Protein AF-A0A3B9VMM8-F1 (afdb_monomer_lite)

Secondary structure (DSSP, 8-state):
------SHHHHHHHHHTT-S----SHHHHTSSSHHHHHHHHHHHHHHHHHHHHHTPPP--SS-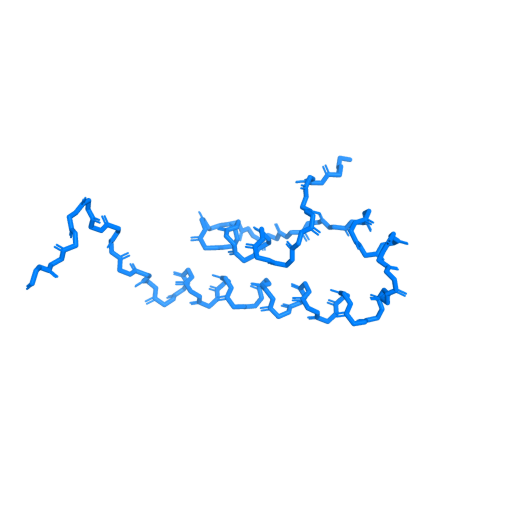--

Structure (mmCIF, N/CA/C/O backbone):
data_AF-A0A3B9VMM8-F1
#
_entry.id   AF-A0A3B9VMM8-F1
#
loop_
_atom_site.group_PDB
_atom_site.id
_atom_site.type_symbol
_atom_site.label_atom_id
_atom_site.label_alt_id
_atom_site.label_comp_id
_atom_site.label_asym_id
_atom_site.label_entity_id
_atom_site.label_seq_id
_atom_site.pdbx_PDB_ins_code
_atom_site.Cartn_x
_atom_site.Cartn_y
_atom_site.Cartn_z
_atom_site.occupancy
_atom_site.B_iso_or_equiv
_atom_sit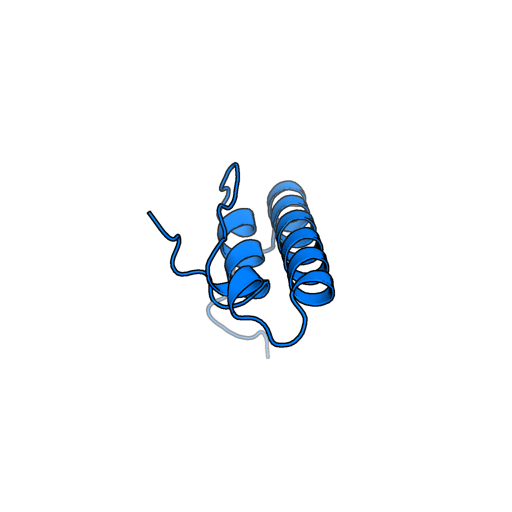e.auth_seq_id
_atom_site.auth_comp_id
_atom_site.auth_asym_id
_atom_site.auth_atom_id
_atom_site.pdbx_PDB_model_num
ATOM 1 N N . ILE A 1 1 ? 8.730 13.151 -5.287 1.00 44.12 1 ILE A N 1
ATOM 2 C CA . ILE A 1 1 ? 8.807 12.594 -3.920 1.00 44.12 1 ILE A CA 1
ATOM 3 C C . ILE A 1 1 ? 8.424 11.135 -4.061 1.00 44.12 1 ILE A C 1
ATOM 5 O O . ILE A 1 1 ? 7.269 10.849 -4.336 1.00 44.12 1 ILE A O 1
ATOM 9 N N . ASP A 1 2 ? 9.423 10.259 -4.067 1.00 49.56 2 ASP A N 1
ATOM 10 C CA . ASP A 1 2 ? 9.238 8.810 -4.153 1.00 49.56 2 ASP A CA 1
ATOM 11 C C . ASP A 1 2 ? 8.970 8.336 -2.723 1.00 49.56 2 ASP A C 1
ATOM 13 O O . ASP A 1 2 ? 9.772 8.630 -1.838 1.00 49.56 2 ASP A O 1
ATOM 17 N N . ALA A 1 3 ? 7.821 7.717 -2.452 1.00 59.53 3 ALA A N 1
ATOM 18 C CA . ALA A 1 3 ? 7.346 7.481 -1.083 1.00 59.53 3 ALA A CA 1
ATOM 19 C C . ALA A 1 3 ? 8.174 6.440 -0.296 1.00 59.53 3 ALA A C 1
ATOM 21 O O . ALA A 1 3 ? 7.783 6.050 0.799 1.00 59.53 3 ALA A O 1
ATOM 22 N N . GLY A 1 4 ? 9.303 5.971 -0.839 1.00 74.88 4 GLY A N 1
ATOM 23 C CA . GLY A 1 4 ? 10.172 4.982 -0.198 1.00 74.88 4 GLY A CA 1
ATOM 24 C C . GLY A 1 4 ? 9.543 3.594 -0.060 1.00 74.88 4 GLY A C 1
ATOM 25 O O . GLY A 1 4 ? 10.120 2.740 0.601 1.00 74.88 4 GLY A O 1
ATOM 26 N N . LEU A 1 5 ? 8.378 3.364 -0.673 1.00 84.38 5 LE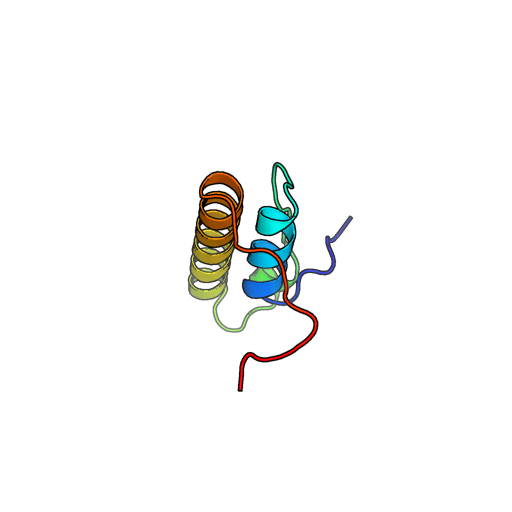U A N 1
ATOM 27 C CA . LEU A 1 5 ? 7.679 2.084 -0.630 1.00 84.38 5 LEU A CA 1
ATOM 28 C C . LEU A 1 5 ? 8.402 1.098 -1.538 1.00 84.38 5 LEU A C 1
ATOM 30 O O . LEU A 1 5 ? 8.458 1.306 -2.752 1.00 84.38 5 LEU A O 1
ATOM 34 N N . GLY A 1 6 ? 8.963 0.051 -0.941 1.00 87.62 6 GLY A N 1
ATOM 35 C CA . GLY A 1 6 ? 9.692 -0.993 -1.656 1.00 87.62 6 GLY A CA 1
ATOM 36 C C . GLY A 1 6 ? 8.813 -2.194 -1.976 1.00 87.62 6 GLY A C 1
ATOM 37 O O . GLY A 1 6 ? 9.029 -2.865 -2.984 1.00 87.62 6 GLY A O 1
ATOM 38 N N . VAL A 1 7 ? 7.806 -2.452 -1.139 1.00 93.88 7 VAL A N 1
ATOM 39 C CA . VAL A 1 7 ? 6.937 -3.626 -1.249 1.00 93.88 7 VAL A CA 1
ATOM 40 C C . VAL A 1 7 ? 5.464 -3.286 -0.982 1.00 93.88 7 VAL A C 1
ATOM 42 O O . VAL A 1 7 ? 5.161 -2.326 -0.270 1.00 93.88 7 VAL A O 1
ATOM 45 N N . PRO A 1 8 ? 4.513 -4.089 -1.496 1.00 96.06 8 PRO A N 1
ATOM 46 C CA . PRO A 1 8 ? 3.080 -3.867 -1.281 1.00 96.06 8 PRO A CA 1
ATOM 47 C C . PRO A 1 8 ? 2.640 -3.808 0.190 1.00 96.06 8 PRO A C 1
ATOM 49 O O . PRO A 1 8 ? 1.668 -3.125 0.512 1.00 96.06 8 PRO A O 1
ATOM 52 N N . SER A 1 9 ? 3.345 -4.497 1.095 1.00 95.88 9 SER A N 1
ATOM 53 C CA . SER A 1 9 ? 3.056 -4.466 2.536 1.00 95.88 9 SER A CA 1
ATOM 54 C C . SER A 1 9 ? 3.308 -3.096 3.168 1.00 95.88 9 SER A C 1
ATOM 56 O O . SER A 1 9 ? 2.617 -2.729 4.119 1.00 95.88 9 SER A O 1
ATOM 58 N N . ASP A 1 10 ? 4.242 -2.313 2.624 1.00 94.75 10 ASP A N 1
ATOM 59 C CA . ASP A 1 10 ? 4.489 -0.947 3.089 1.00 94.75 10 ASP A CA 1
ATOM 60 C C . ASP A 1 10 ? 3.264 -0.077 2.787 1.00 94.75 10 ASP A C 1
ATOM 62 O O . ASP A 1 10 ? 2.768 0.648 3.649 1.00 94.75 10 ASP A O 1
ATOM 66 N N . ALA A 1 11 ? 2.716 -0.214 1.573 1.00 94.88 11 ALA A N 1
ATOM 67 C CA . ALA A 1 11 ? 1.499 0.479 1.171 1.00 94.88 11 ALA A CA 1
ATOM 68 C C . ALA A 1 11 ? 0.307 0.076 2.052 1.00 94.88 11 ALA A C 1
ATOM 70 O O . ALA A 1 11 ? -0.424 0.949 2.512 1.00 94.88 11 ALA A O 1
ATOM 71 N N . ALA A 1 12 ? 0.141 -1.219 2.342 1.00 96.31 12 ALA A N 1
ATOM 72 C CA . ALA A 1 12 ? -0.897 -1.694 3.256 1.00 96.31 12 ALA A CA 1
ATOM 73 C C . ALA A 1 12 ? -0.772 -1.044 4.643 1.00 96.31 12 ALA A C 1
ATOM 75 O O . ALA A 1 12 ? -1.746 -0.490 5.148 1.00 96.31 12 ALA A O 1
ATOM 76 N N . THR A 1 13 ? 0.439 -1.018 5.207 1.00 94.25 13 THR A N 1
ATOM 77 C CA . THR A 1 13 ? 0.717 -0.417 6.522 1.00 94.25 13 THR A CA 1
ATOM 78 C C . THR A 1 13 ? 0.349 1.067 6.555 1.00 94.25 13 THR A C 1
ATOM 80 O O . THR A 1 13 ? -0.321 1.527 7.478 1.00 94.25 13 THR A O 1
ATOM 83 N N . VAL A 1 14 ? 0.728 1.825 5.523 1.00 93.69 14 VAL A N 1
ATOM 84 C CA . VAL A 1 14 ? 0.400 3.256 5.414 1.00 93.69 14 VAL A CA 1
ATOM 85 C C . VAL A 1 14 ? -1.115 3.478 5.339 1.00 93.69 14 VAL A C 1
ATOM 87 O O . VAL A 1 14 ? -1.646 4.373 6.001 1.00 93.69 14 VAL A O 1
ATOM 90 N N . MET A 1 15 ? -1.834 2.634 4.595 1.00 96.12 15 MET A N 1
ATOM 91 C CA . MET A 1 15 ? -3.296 2.702 4.533 1.00 96.12 15 MET A CA 1
ATOM 92 C C . MET A 1 15 ? -3.957 2.328 5.867 1.00 96.12 15 MET A C 1
ATOM 94 O O . MET A 1 15 ? -4.936 2.966 6.251 1.00 96.12 15 MET A O 1
ATOM 98 N N . GLU A 1 16 ? -3.415 1.357 6.608 1.00 95.69 16 GLU A N 1
ATOM 99 C CA . GLU A 1 16 ? -3.886 1.001 7.957 1.00 95.69 16 GLU A CA 1
ATOM 100 C C . GLU A 1 16 ? -3.695 2.129 8.976 1.00 95.69 16 GLU A C 1
ATOM 102 O O . GLU A 1 16 ? -4.459 2.230 9.936 1.00 95.69 16 GLU A O 1
ATOM 107 N N . MET A 1 17 ? -2.693 2.989 8.775 1.00 92.06 17 MET A N 1
ATOM 108 C CA . MET A 1 17 ? -2.458 4.180 9.599 1.00 92.06 17 MET A CA 1
ATOM 109 C C . MET A 1 17 ? -3.423 5.333 9.277 1.00 92.06 17 MET A C 1
ATOM 111 O O . MET A 1 17 ? -3.417 6.342 9.981 1.00 92.06 17 MET A O 1
ATOM 115 N N . GLY A 1 18 ? -4.268 5.185 8.250 1.00 92.31 18 GLY A N 1
ATOM 116 C CA . GLY A 1 18 ? -5.290 6.163 7.882 1.00 92.31 18 GLY A CA 1
ATOM 117 C C . GLY A 1 18 ? -4.899 7.104 6.745 1.00 92.31 18 GLY A C 1
ATOM 118 O O . GLY A 1 18 ? -5.533 8.145 6.594 1.00 92.31 18 GLY A O 1
ATOM 119 N N . ALA A 1 19 ? -3.889 6.766 5.938 1.00 93.38 19 ALA A N 1
ATOM 120 C CA . ALA A 1 19 ? -3.585 7.535 4.734 1.00 93.38 19 ALA A CA 1
ATOM 121 C C . ALA A 1 19 ? -4.747 7.512 3.720 1.00 93.38 19 ALA A C 1
ATOM 123 O O . ALA A 1 19 ? -5.477 6.521 3.598 1.00 93.38 19 ALA A O 1
ATOM 124 N N . ASP A 1 20 ? -4.891 8.601 2.959 1.00 92.56 20 ASP A N 1
ATOM 125 C CA . ASP A 1 20 ? -5.893 8.713 1.892 1.00 92.56 20 ASP A CA 1
ATOM 126 C C . ASP A 1 20 ? -5.464 7.985 0.614 1.00 92.56 20 ASP A C 1
ATOM 128 O O . ASP A 1 20 ? -6.287 7.374 -0.071 1.00 92.56 20 ASP A O 1
ATOM 132 N N . CYS A 1 21 ? -4.173 8.049 0.281 1.00 90.44 21 CYS A N 1
ATOM 133 C CA . CYS A 1 21 ? -3.614 7.416 -0.903 1.00 90.44 21 CYS A CA 1
ATOM 134 C C . CYS A 1 21 ? -2.127 7.084 -0.743 1.00 90.44 21 CYS A C 1
ATOM 136 O O . CYS A 1 21 ? -1.440 7.562 0.160 1.00 90.44 21 CYS A O 1
ATOM 138 N N . VAL A 1 22 ? -1.639 6.269 -1.675 1.00 90.88 22 VAL A N 1
ATOM 139 C CA . VAL A 1 22 ? -0.242 5.864 -1.798 1.00 90.88 22 VAL A CA 1
ATOM 140 C C . VAL A 1 22 ? 0.242 6.197 -3.210 1.00 90.88 22 VAL A C 1
ATOM 142 O O . VAL A 1 22 ? -0.427 5.867 -4.188 1.00 90.88 22 VAL A O 1
ATOM 145 N N . LEU A 1 23 ? 1.414 6.831 -3.316 1.00 91.56 23 LEU A N 1
ATOM 146 C CA . LEU A 1 23 ? 2.105 7.079 -4.583 1.00 91.56 23 LEU A CA 1
ATOM 147 C C . LEU A 1 23 ? 3.347 6.186 -4.669 1.00 91.56 23 LEU A C 1
ATOM 149 O O . LEU A 1 23 ? 4.226 6.269 -3.815 1.00 91.56 23 LEU A O 1
ATOM 153 N N . VAL A 1 24 ? 3.433 5.366 -5.714 1.00 90.19 24 VAL A N 1
ATOM 154 C CA . VAL A 1 24 ? 4.555 4.450 -5.953 1.00 90.19 24 VAL A CA 1
ATOM 155 C C . VAL A 1 24 ? 5.011 4.551 -7.408 1.00 90.19 24 VAL A C 1
ATOM 157 O O . VAL A 1 24 ? 4.186 4.576 -8.318 1.00 90.19 24 VAL A O 1
ATOM 160 N N . ASN A 1 25 ? 6.326 4.622 -7.628 1.00 90.62 25 ASN A N 1
ATOM 161 C CA . ASN A 1 25 ? 6.916 4.603 -8.967 1.00 90.62 25 ASN A CA 1
ATOM 162 C C . ASN A 1 25 ? 8.054 3.585 -9.047 1.00 90.62 25 ASN A C 1
ATOM 164 O O . ASN A 1 25 ? 7.939 2.588 -9.755 1.00 90.62 25 ASN A O 1
ATOM 168 N N . THR A 1 26 ? 9.124 3.796 -8.277 1.00 92.00 26 THR A N 1
ATOM 169 C CA . THR A 1 26 ? 10.357 3.005 -8.388 1.00 92.00 26 THR A CA 1
ATOM 170 C C . THR A 1 26 ? 10.140 1.512 -8.156 1.00 92.00 26 THR A C 1
ATOM 172 O O . THR A 1 26 ? 10.645 0.711 -8.938 1.00 92.00 26 THR A O 1
ATOM 175 N N . ALA A 1 27 ? 9.343 1.126 -7.154 1.00 91.31 27 ALA A N 1
ATOM 176 C CA . ALA A 1 27 ? 9.090 -0.287 -6.872 1.00 91.31 27 ALA A CA 1
ATOM 177 C C . ALA A 1 27 ? 8.362 -1.016 -8.012 1.00 91.31 27 ALA A C 1
ATOM 179 O O . ALA A 1 27 ? 8.638 -2.186 -8.242 1.00 91.31 27 ALA A O 1
ATOM 180 N N . ILE A 1 28 ? 7.482 -0.337 -8.758 1.00 93.81 28 ILE A N 1
ATOM 181 C CA .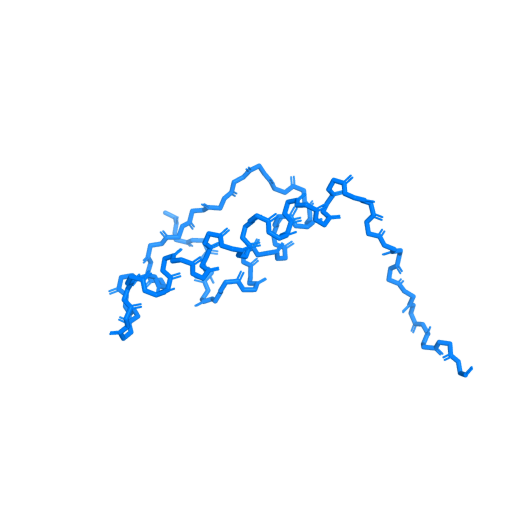 ILE A 1 28 ? 6.823 -0.924 -9.936 1.00 93.81 28 ILE A CA 1
ATOM 182 C C . ILE A 1 28 ? 7.770 -0.882 -11.140 1.00 93.81 28 ILE A C 1
ATOM 184 O O . ILE A 1 28 ? 7.946 -1.886 -11.822 1.00 93.81 28 ILE A O 1
ATOM 188 N N . ALA A 1 29 ? 8.408 0.265 -11.388 1.00 94.38 29 ALA A N 1
ATOM 189 C CA . ALA A 1 29 ? 9.249 0.485 -12.563 1.00 94.38 29 ALA A CA 1
ATOM 190 C C . ALA A 1 29 ? 10.518 -0.384 -12.586 1.00 94.38 29 ALA A C 1
ATOM 192 O O . ALA A 1 29 ? 10.992 -0.729 -13.665 1.00 94.38 29 ALA A O 1
ATOM 193 N N . GLN A 1 30 ? 11.071 -0.726 -11.418 1.00 94.94 30 GLN A N 1
ATOM 194 C CA . GLN A 1 30 ? 12.270 -1.562 -11.286 1.00 94.94 30 GLN A CA 1
ATOM 195 C C . GLN A 1 30 ? 11.959 -3.021 -10.908 1.00 94.94 30 GLN A C 1
ATOM 197 O O . GLN A 1 30 ? 12.884 -3.801 -10.678 1.00 94.94 30 GLN A O 1
ATOM 202 N N . ALA A 1 31 ? 10.684 -3.417 -10.832 1.00 95.81 31 ALA A N 1
ATOM 203 C CA . ALA A 1 31 ? 10.322 -4.809 -10.581 1.00 95.81 31 ALA A CA 1
ATOM 204 C C . ALA A 1 31 ? 10.690 -5.709 -11.769 1.00 95.81 31 ALA A C 1
ATOM 206 O O . ALA A 1 31 ? 10.615 -5.298 -12.926 1.00 95.81 31 ALA A O 1
ATOM 207 N N . ALA A 1 32 ? 11.014 -6.973 -11.481 1.00 97.38 32 ALA A N 1
ATOM 208 C CA . ALA A 1 32 ? 11.220 -7.986 -12.518 1.00 97.38 32 ALA A CA 1
ATOM 209 C C . ALA A 1 32 ? 9.949 -8.222 -13.360 1.00 97.38 32 ALA A C 1
ATOM 211 O O . ALA A 1 32 ? 10.042 -8.442 -14.564 1.00 97.38 32 ALA A O 1
ATOM 212 N N . ASP A 1 33 ? 8.776 -8.132 -12.725 1.00 97.62 33 ASP A N 1
ATOM 213 C CA . ASP A 1 33 ? 7.465 -8.124 -13.376 1.00 97.62 33 ASP A CA 1
ATOM 214 C C . ASP A 1 33 ? 6.654 -6.907 -12.884 1.00 97.62 33 ASP A C 1
ATOM 216 O O . ASP A 1 33 ? 6.045 -6.953 -11.807 1.00 97.62 33 ASP A O 1
ATOM 220 N N . PRO A 1 34 ? 6.656 -5.793 -13.639 1.00 96.81 34 PRO A N 1
ATOM 221 C CA . PRO A 1 34 ? 5.919 -4.583 -13.275 1.00 96.81 34 PRO A CA 1
ATOM 222 C C . PRO A 1 34 ? 4.399 -4.770 -13.236 1.00 96.81 34 PRO A C 1
ATOM 224 O O . PRO A 1 34 ? 3.724 -4.106 -12.450 1.00 96.81 34 PRO A O 1
ATOM 227 N N . GLY A 1 35 ? 3.850 -5.658 -14.073 1.00 97.56 35 GLY A N 1
ATOM 228 C CA . GLY A 1 35 ? 2.410 -5.911 -14.130 1.00 97.56 35 GLY A CA 1
ATOM 229 C C . GLY A 1 35 ? 1.934 -6.597 -12.856 1.00 97.56 35 GLY A C 1
ATOM 230 O O . GLY A 1 35 ? 1.021 -6.105 -12.188 1.00 97.56 35 GLY A O 1
ATOM 231 N N . LEU A 1 36 ? 2.632 -7.669 -12.473 1.00 98.31 36 LEU A N 1
ATOM 232 C CA . LEU A 1 36 ? 2.374 -8.381 -11.226 1.00 98.31 36 LEU A CA 1
ATOM 233 C C . LEU A 1 36 ? 2.613 -7.485 -10.002 1.00 98.31 36 LEU A C 1
ATOM 235 O O . LEU A 1 36 ? 1.819 -7.496 -9.062 1.00 98.31 36 LEU A O 1
ATOM 239 N N . MET A 1 37 ? 3.674 -6.670 -10.011 1.00 97.69 37 MET A N 1
ATOM 240 C CA . MET A 1 37 ? 3.955 -5.744 -8.910 1.00 97.69 37 MET A CA 1
ATOM 241 C C . MET A 1 37 ? 2.864 -4.672 -8.768 1.00 97.69 37 MET A C 1
ATOM 243 O O . MET A 1 37 ? 2.445 -4.364 -7.652 1.00 97.69 37 MET A O 1
ATOM 247 N N . GLY A 1 38 ? 2.357 -4.129 -9.878 1.00 96.94 38 GLY A N 1
ATOM 248 C CA . GLY A 1 38 ? 1.242 -3.181 -9.865 1.00 96.94 38 GLY A CA 1
ATOM 249 C C . GLY A 1 38 ? -0.038 -3.780 -9.273 1.00 96.94 38 GLY A C 1
ATOM 250 O O . GLY A 1 38 ? -0.689 -3.144 -8.441 1.00 96.94 38 GLY A O 1
ATOM 251 N N . GLU A 1 39 ? -0.371 -5.020 -9.642 1.00 98.19 39 GLU A N 1
ATOM 252 C CA . GLU A 1 39 ? -1.491 -5.754 -9.042 1.00 98.19 39 GLU A CA 1
ATOM 253 C C . GLU A 1 39 ? -1.281 -5.969 -7.538 1.00 98.19 39 GLU A C 1
ATOM 255 O O . GLU A 1 39 ? -2.181 -5.700 -6.739 1.00 98.19 39 GLU A O 1
ATOM 260 N N . ALA A 1 40 ? -0.076 -6.369 -7.132 1.00 98.00 40 ALA A N 1
ATOM 261 C CA . ALA A 1 40 ? 0.247 -6.583 -5.730 1.00 98.00 40 ALA A CA 1
ATOM 262 C C . ALA A 1 40 ? 0.105 -5.290 -4.902 1.00 98.00 40 ALA A C 1
ATOM 264 O O . ALA A 1 40 ? -0.512 -5.311 -3.836 1.00 98.00 40 ALA A O 1
ATOM 265 N N . PHE A 1 41 ? 0.594 -4.148 -5.404 1.00 97.38 41 PHE A N 1
ATOM 266 C CA . PHE A 1 41 ? 0.409 -2.843 -4.752 1.00 97.38 41 PHE A CA 1
ATOM 267 C C . PHE A 1 41 ? -1.065 -2.447 -4.644 1.00 97.38 41 PHE A C 1
ATOM 269 O O . PHE A 1 41 ? -1.487 -1.972 -3.589 1.00 97.38 41 PHE A O 1
ATOM 276 N N . LYS A 1 42 ? -1.865 -2.675 -5.694 1.00 97.44 42 LYS A N 1
ATOM 277 C CA . LYS A 1 42 ? -3.314 -2.434 -5.653 1.00 97.44 42 LYS A CA 1
ATOM 278 C C . LYS A 1 42 ? -3.970 -3.231 -4.523 1.00 97.44 42 LYS A C 1
ATOM 280 O O . LYS A 1 42 ? -4.709 -2.659 -3.723 1.00 97.44 42 LYS A O 1
ATOM 285 N N . LEU A 1 43 ? -3.670 -4.526 -4.429 1.00 98.06 43 LEU A N 1
ATOM 286 C CA . LEU A 1 43 ? -4.211 -5.395 -3.383 1.00 98.06 43 LEU A CA 1
ATOM 287 C C . LEU A 1 43 ? -3.764 -4.955 -1.985 1.00 98.06 43 LEU A C 1
ATOM 289 O O . LEU A 1 43 ? -4.586 -4.928 -1.073 1.00 98.06 43 LEU A O 1
ATOM 293 N N . GLY A 1 44 ? -2.499 -4.557 -1.819 1.00 96.94 44 GLY A N 1
ATOM 294 C CA . GLY A 1 44 ? -1.979 -4.030 -0.555 1.00 96.94 44 GLY A CA 1
ATOM 295 C C . GLY A 1 44 ? -2.719 -2.773 -0.092 1.00 96.94 44 GLY A C 1
ATOM 296 O O . GLY A 1 44 ? -3.162 -2.701 1.054 1.00 96.94 44 GLY A O 1
ATOM 297 N N . VAL A 1 45 ? -2.933 -1.812 -0.995 1.00 96.94 45 VAL A N 1
ATOM 298 C CA . VAL A 1 45 ? -3.686 -0.580 -0.702 1.00 96.94 45 VAL A CA 1
ATOM 299 C C . VAL A 1 45 ? -5.136 -0.888 -0.323 1.00 96.94 45 VAL A C 1
ATOM 301 O O . VAL A 1 45 ? -5.638 -0.374 0.679 1.00 96.94 45 VAL A O 1
ATOM 304 N N . GLU A 1 46 ? -5.815 -1.746 -1.090 1.00 97.88 46 GLU A N 1
ATOM 305 C CA . GLU A 1 46 ? -7.196 -2.143 -0.799 1.00 97.88 46 GLU A CA 1
ATOM 306 C C . GLU A 1 46 ? -7.315 -2.879 0.539 1.00 97.88 46 GLU A C 1
ATOM 308 O O . GLU A 1 46 ? -8.238 -2.605 1.311 1.00 97.88 46 GLU A O 1
ATOM 313 N N . ALA A 1 47 ? -6.392 -3.801 0.822 1.00 97.69 47 ALA A N 1
ATOM 314 C CA . ALA A 1 47 ? -6.353 -4.550 2.070 1.00 97.69 47 ALA A CA 1
ATOM 315 C C . ALA A 1 47 ? -6.142 -3.615 3.264 1.00 97.69 47 ALA A C 1
ATOM 317 O O . ALA A 1 47 ? -6.944 -3.638 4.198 1.00 97.69 47 ALA A O 1
ATOM 318 N N . GLY A 1 48 ? -5.138 -2.736 3.202 1.00 96.56 48 GLY A N 1
ATOM 319 C CA . GLY A 1 48 ? -4.854 -1.798 4.285 1.00 96.56 48 GLY A CA 1
ATOM 320 C C . GLY A 1 48 ? -5.995 -0.806 4.521 1.00 96.56 48 GLY A C 1
ATOM 321 O O . GLY A 1 48 ? -6.378 -0.560 5.666 1.00 96.56 48 GLY A O 1
ATOM 322 N N . ARG A 1 49 ? -6.640 -0.303 3.455 1.00 97.12 49 ARG A N 1
ATOM 323 C CA . ARG A 1 49 ? -7.804 0.588 3.602 1.00 97.12 49 ARG A CA 1
ATOM 324 C C . ARG A 1 49 ? -8.992 -0.128 4.235 1.00 97.12 49 ARG A C 1
ATOM 326 O O . ARG A 1 49 ? -9.664 0.449 5.089 1.00 97.12 49 ARG A O 1
ATOM 333 N N . LYS A 1 50 ? -9.258 -1.375 3.837 1.00 97.50 50 LYS A N 1
ATOM 334 C CA . LYS A 1 50 ? -10.290 -2.206 4.473 1.00 97.50 50 LYS A CA 1
ATOM 335 C C . LYS A 1 50 ? -9.953 -2.464 5.943 1.00 97.50 50 LYS A C 1
ATOM 337 O O . LYS A 1 50 ? -10.846 -2.345 6.771 1.00 97.50 50 LYS A O 1
ATOM 342 N N . GLY A 1 51 ? -8.688 -2.735 6.271 1.00 96.25 51 GLY A N 1
ATOM 343 C CA . GLY A 1 51 ? -8.214 -2.912 7.647 1.00 96.25 51 GLY A CA 1
ATOM 344 C C . GLY A 1 51 ? -8.429 -1.675 8.521 1.00 96.25 51 GLY A C 1
ATOM 345 O O . GLY A 1 51 ? -8.927 -1.792 9.640 1.00 96.25 51 GLY A O 1
ATOM 346 N N . TYR A 1 52 ? -8.146 -0.482 7.988 1.00 95.31 52 TYR A N 1
ATOM 347 C CA . TYR A 1 52 ? -8.438 0.784 8.664 1.00 95.31 52 TYR A CA 1
ATOM 348 C C . TYR A 1 52 ? -9.940 0.960 8.931 1.00 95.31 52 TYR A C 1
ATOM 350 O O . TYR A 1 52 ? -10.348 1.203 10.065 1.00 95.31 52 TYR A O 1
ATOM 358 N N . LEU A 1 53 ? -10.774 0.782 7.901 1.00 95.75 53 LEU A N 1
ATOM 359 C CA . LEU A 1 53 ? -12.228 0.958 8.005 1.00 95.75 53 LEU A CA 1
ATOM 360 C C . LEU A 1 53 ? -12.906 -0.098 8.888 1.00 95.75 53 LEU A C 1
ATOM 362 O O . LEU A 1 53 ? -13.929 0.191 9.503 1.00 95.75 53 LEU A O 1
ATOM 366 N N . ALA A 1 54 ? -12.352 -1.308 8.954 1.00 96.81 54 ALA A N 1
ATOM 367 C CA . ALA A 1 54 ? -12.864 -2.384 9.795 1.00 96.81 54 ALA A CA 1
ATOM 368 C C . ALA A 1 54 ? -12.577 -2.172 11.292 1.00 96.81 54 ALA A C 1
ATOM 370 O O . ALA A 1 54 ? -13.188 -2.847 12.115 1.00 96.81 54 ALA A O 1
ATOM 371 N N . GLY A 1 55 ? -11.673 -1.252 11.649 1.00 91.25 55 GLY A N 1
ATOM 372 C CA . GLY A 1 55 ? -11.276 -1.011 13.034 1.00 91.25 55 GLY A CA 1
ATOM 373 C C . GLY A 1 55 ? -10.401 -2.139 13.580 1.00 91.25 55 GLY A C 1
ATOM 374 O O . GLY A 1 55 ? -10.871 -3.007 14.314 1.00 91.25 55 GLY A O 1
ATOM 375 N N . ARG A 1 56 ? -9.112 -2.129 13.219 1.00 85.19 56 ARG A N 1
ATOM 376 C CA . ARG A 1 56 ? -8.140 -3.131 13.684 1.00 85.19 56 ARG A CA 1
ATOM 377 C C . ARG A 1 56 ? -8.085 -3.219 15.215 1.00 85.19 56 ARG A C 1
ATOM 379 O O . ARG A 1 56 ? -8.226 -2.213 15.912 1.00 85.19 56 ARG A O 1
ATOM 386 N N . ILE A 1 57 ? -7.814 -4.419 15.728 1.00 89.00 57 ILE A N 1
ATOM 387 C CA . ILE A 1 57 ? -7.599 -4.627 17.164 1.00 89.00 57 ILE A CA 1
ATOM 388 C C . ILE A 1 57 ? -6.402 -3.795 17.664 1.00 89.00 57 ILE A C 1
ATOM 390 O O . ILE A 1 57 ? -5.457 -3.559 16.902 1.00 89.00 57 ILE A O 1
ATOM 394 N N . PRO A 1 58 ? -6.403 -3.356 18.933 1.00 80.44 58 PRO A N 1
ATOM 395 C CA . PRO A 1 58 ? -5.233 -2.734 19.536 1.00 80.44 58 PRO A CA 1
ATOM 396 C C . PRO A 1 58 ? -4.033 -3.683 19.493 1.00 80.44 58 PRO A C 1
ATOM 398 O O . PRO A 1 58 ? -4.177 -4.889 19.699 1.00 80.44 58 PRO A O 1
ATOM 401 N N . VAL A 1 59 ? -2.841 -3.136 19.257 1.00 77.69 59 VAL A N 1
ATOM 402 C CA . VAL A 1 59 ? -1.601 -3.905 19.397 1.00 77.69 59 VAL A CA 1
ATOM 403 C C . VAL A 1 59 ? -1.404 -4.180 20.888 1.00 77.69 59 VAL A C 1
ATOM 405 O O . VAL A 1 59 ? -1.220 -3.246 21.665 1.00 77.69 59 VAL A O 1
ATOM 408 N N . ALA A 1 60 ? -1.489 -5.446 21.296 1.00 76.25 60 ALA A N 1
ATOM 409 C CA . ALA A 1 60 ? -1.167 -5.853 22.658 1.00 76.25 60 ALA A CA 1
ATOM 410 C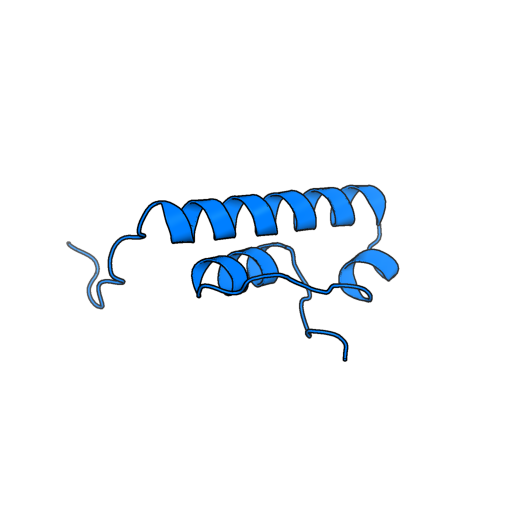 C . ALA A 1 60 ? 0.359 -5.954 22.811 1.00 76.25 60 ALA A C 1
ATOM 412 O O . ALA A 1 60 ? 1.012 -6.639 22.027 1.00 76.25 60 ALA A O 1
ATOM 413 N N . GLU A 1 61 ? 0.932 -5.299 23.825 1.00 73.19 61 GLU A N 1
ATOM 414 C CA . GLU A 1 61 ? 2.373 -5.385 24.135 1.00 73.19 61 GLU A CA 1
ATOM 415 C C . GLU A 1 61 ? 2.798 -6.767 24.657 1.00 73.19 61 GLU A C 1
ATOM 417 O O . GLU A 1 61 ? 3.985 -7.080 24.711 1.00 73.19 61 GLU A O 1
ATOM 422 N N . GLN A 1 62 ? 1.837 -7.610 25.038 1.00 68.00 62 GLN A N 1
ATOM 423 C CA . GLN A 1 62 ? 2.069 -8.945 25.573 1.00 68.00 62 GLN A CA 1
ATOM 424 C C . GLN A 1 62 ? 1.257 -9.954 24.765 1.00 68.00 62 GLN A C 1
ATOM 426 O O . GLN A 1 62 ? 0.045 -9.800 24.601 1.00 68.00 62 GLN A O 1
ATOM 431 N N . ALA A 1 63 ? 1.924 -10.992 24.260 1.00 69.00 63 ALA A N 1
ATOM 432 C CA . ALA A 1 63 ? 1.236 -12.132 23.675 1.00 69.00 63 ALA A CA 1
ATOM 433 C C . ALA A 1 63 ? 0.436 -12.818 24.791 1.00 69.00 63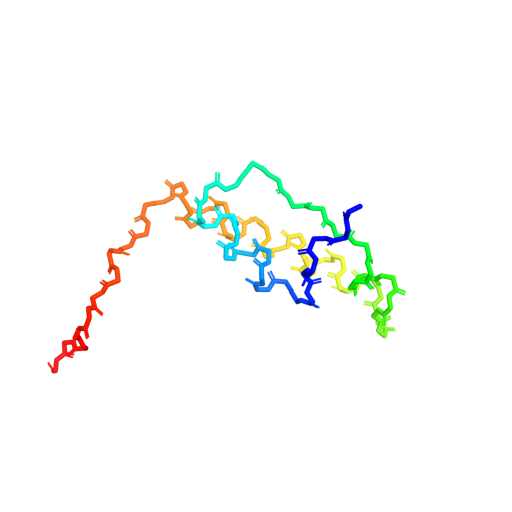 ALA A C 1
ATOM 435 O O . ALA A 1 63 ? 1.005 -13.170 25.825 1.00 69.00 63 ALA A O 1
ATOM 436 N N . ALA A 1 64 ? -0.878 -12.961 24.609 1.00 66.50 64 ALA A N 1
ATOM 437 C CA . ALA A 1 64 ? -1.688 -13.753 25.524 1.00 66.50 64 ALA A CA 1
ATOM 438 C C . ALA A 1 64 ? -1.152 -15.195 25.506 1.00 66.50 64 ALA A C 1
ATOM 440 O O . ALA A 1 64 ? -1.062 -15.798 24.434 1.00 66.50 64 ALA A O 1
ATOM 441 N N . ALA A 1 65 ? -0.712 -15.663 26.676 1.00 51.44 65 ALA A N 1
ATOM 442 C CA . ALA A 1 65 ? -0.109 -16.977 26.890 1.00 51.44 65 ALA A CA 1
ATOM 443 C C . ALA A 1 65 ? -1.126 -18.119 26.772 1.00 51.44 65 ALA A C 1
ATOM 445 O O . ALA A 1 65 ? -2.308 -17.895 27.125 1.00 51.44 65 ALA A O 1
#

Sequence (65 aa):
IDAGLGVPSDAATVMEMGADCVLVNTAIAQAADPGLMGEAFKLGVEAGRKGYLAGRIPVAEQAAA

Radius of gyration: 13.7 Å; chains: 1; bounding box: 25×30×41 Å

Foldseek 3Di:
DAPPDQALQVLLVCLLVPDPDDDHDCNLVVDPHNVVRVVSNVVSNVNSVVNNVVPHDDDDPDDDD

pLDDT: mean 89.26, std 12.54, range [44.12, 98.31]